Protein AF-A0A183P5E8-F1 (afdb_monomer_lite)

Foldseek 3Di:
DPPDQQQVQFDQPDPVHHRATEHEDEAPCVVQVDPNVVVPPRHDYYHYYYHPDPPPVDDPPDDPPPVPD

Organism: NCBI:txid31246

Sequence (69 aa):
MTNVSLRLYIETDDTEYPGLKRLKLQGKDLENVPAELFMLRELQVLDMSPERQPSLTYKLLELPSDIGK

Secondary structure (DSSP, 8-state):
-----GGGGEES--SSSTTS-EEEEEGGGGTT--GGGGG-TT--EEEEE-------S---SS--TTTT-

Radius of gyration: 18.8 Å; chains: 1; bounding box: 33×34×47 Å

pLDDT: mean 83.1, std 12.98, range [44.94, 96.94]

Structure (mmCIF, N/CA/C/O backbone):
data_AF-A0A183P5E8-F1
#
_entry.id   AF-A0A183P5E8-F1
#
loop_
_atom_site.group_PDB
_atom_site.id
_atom_site.type_symbol
_atom_site.label_atom_id
_atom_site.label_alt_id
_atom_site.label_comp_id
_atom_site.label_asym_id
_atom_site.label_entity_id
_atom_site.label_seq_id
_atom_site.pdbx_PDB_ins_code
_atom_site.Cartn_x
_atom_site.Cartn_y
_atom_site.Cartn_z
_atom_site.occupancy
_atom_site.B_iso_or_equiv
_atom_site.auth_seq_id
_atom_site.auth_comp_id
_atom_site.auth_asym_id
_atom_site.auth_atom_id
_atom_site.pdbx_PDB_model_num
ATOM 1 N N . MET A 1 1 ? 8.383 -15.657 7.556 1.00 44.94 1 MET A N 1
ATOM 2 C CA . MET A 1 1 ? 8.145 -14.208 7.394 1.00 44.94 1 MET A CA 1
ATOM 3 C C . MET A 1 1 ? 7.585 -13.705 8.707 1.00 44.94 1 MET A C 1
ATOM 5 O O . MET A 1 1 ? 6.616 -14.274 9.193 1.00 44.94 1 MET A O 1
ATOM 9 N N . THR A 1 2 ? 8.280 -12.779 9.359 1.00 47.50 2 THR A N 1
ATOM 10 C CA . THR A 1 2 ? 7.888 -12.235 10.665 1.00 47.50 2 THR A CA 1
ATOM 11 C C . THR A 1 2 ? 6.532 -11.552 10.538 1.00 47.50 2 THR A C 1
ATOM 13 O O . THR A 1 2 ? 6.365 -10.665 9.708 1.00 47.50 2 THR A O 1
ATOM 16 N N . ASN A 1 3 ? 5.561 -12.019 11.318 1.00 60.53 3 ASN A N 1
ATOM 17 C CA . ASN A 1 3 ? 4.183 -11.539 11.330 1.00 60.53 3 ASN A CA 1
ATOM 18 C C . ASN A 1 3 ? 4.143 -10.196 12.081 1.00 60.53 3 ASN A C 1
ATOM 20 O O . ASN A 1 3 ? 3.886 -10.150 13.282 1.00 60.53 3 ASN A O 1
ATOM 24 N N . VAL A 1 4 ? 4.558 -9.123 11.408 1.00 72.12 4 VAL A N 1
ATOM 25 C CA . VAL A 1 4 ? 4.502 -7.762 11.952 1.00 72.12 4 VAL A CA 1
ATOM 26 C C . VAL A 1 4 ? 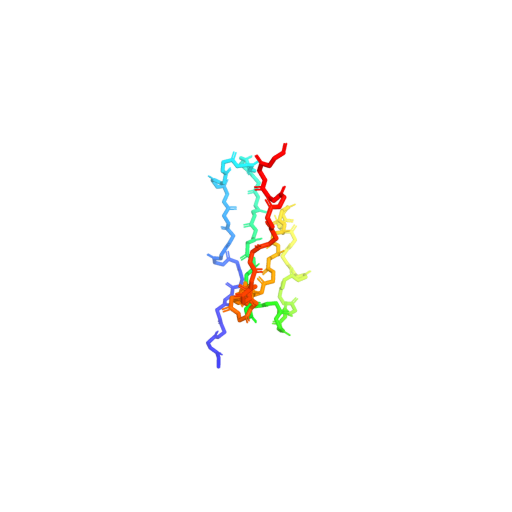3.148 -7.170 11.568 1.00 72.12 4 VAL A C 1
ATOM 28 O O . VAL A 1 4 ? 2.793 -7.170 10.393 1.00 72.12 4 VAL A O 1
ATOM 31 N N . SER A 1 5 ? 2.387 -6.703 12.562 1.00 87.12 5 SER A N 1
ATOM 32 C CA . SER A 1 5 ? 1.049 -6.132 12.355 1.00 87.12 5 SER A CA 1
ATOM 33 C C . SER A 1 5 ? 1.118 -4.851 11.526 1.00 87.12 5 SER A C 1
ATOM 35 O O . SER A 1 5 ? 1.924 -3.961 11.816 1.00 87.12 5 SER A O 1
ATOM 37 N N . LEU A 1 6 ? 0.217 -4.724 10.545 1.00 88.62 6 LEU A N 1
ATOM 38 C CA . LEU A 1 6 ? 0.124 -3.535 9.687 1.00 88.62 6 LEU A CA 1
ATOM 39 C C . LEU A 1 6 ? -0.166 -2.243 10.463 1.00 88.62 6 LEU A C 1
ATOM 41 O O . LEU A 1 6 ? 0.178 -1.156 10.005 1.00 88.62 6 LEU A O 1
ATOM 45 N N . ARG A 1 7 ? -0.755 -2.345 11.660 1.00 90.94 7 ARG A N 1
ATOM 46 C CA . ARG A 1 7 ? -1.064 -1.189 12.518 1.00 90.94 7 ARG A CA 1
ATOM 47 C C . ARG A 1 7 ? 0.164 -0.385 12.923 1.00 90.94 7 ARG A C 1
ATOM 49 O O . ARG A 1 7 ? 0.041 0.805 13.189 1.00 90.94 7 ARG A O 1
ATOM 56 N N . LEU A 1 8 ? 1.328 -1.029 12.978 1.00 90.44 8 LEU A N 1
ATOM 57 C CA . LEU A 1 8 ? 2.588 -0.382 13.348 1.00 90.44 8 LEU A CA 1
ATOM 58 C C . LEU A 1 8 ? 3.118 0.556 12.257 1.00 90.44 8 LEU A C 1
ATOM 60 O O . LEU A 1 8 ? 3.988 1.371 12.540 1.00 90.44 8 LEU A O 1
ATOM 64 N N . TYR A 1 9 ? 2.588 0.449 11.038 1.00 90.88 9 TYR A N 1
ATOM 65 C CA . TYR A 1 9 ? 2.978 1.257 9.883 1.00 90.88 9 TYR A CA 1
ATOM 66 C C . TYR A 1 9 ? 1.953 2.351 9.551 1.00 90.88 9 TYR A C 1
ATOM 68 O O . TYR A 1 9 ? 2.044 2.972 8.495 1.00 90.88 9 TYR A O 1
ATOM 76 N N . ILE A 1 10 ? 0.955 2.572 10.417 1.00 94.06 10 IL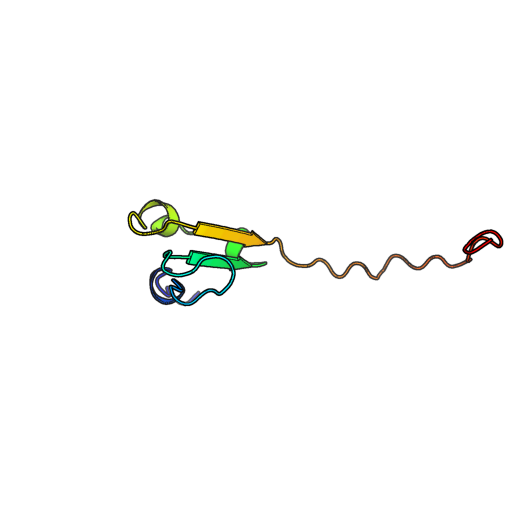E A N 1
ATOM 77 C CA . ILE A 1 10 ? -0.009 3.659 10.236 1.00 94.06 10 ILE A CA 1
ATOM 78 C C . ILE A 1 10 ? 0.626 4.977 10.691 1.00 94.06 10 ILE A C 1
ATOM 80 O O . ILE A 1 10 ? 0.966 5.142 11.861 1.00 94.06 10 ILE A O 1
ATOM 84 N N . GLU A 1 11 ? 0.724 5.921 9.765 1.00 94.56 11 GLU A N 1
ATOM 85 C CA . GLU A 1 11 ? 1.212 7.285 9.958 1.00 94.56 11 GLU A CA 1
ATOM 86 C C . GLU A 1 11 ? 0.029 8.246 10.161 1.00 94.56 11 GLU A C 1
ATOM 88 O O . GLU A 1 11 ? -1.063 8.029 9.629 1.00 94.56 11 GLU A O 1
ATOM 93 N N . THR A 1 12 ? 0.229 9.315 10.937 1.00 93.88 12 THR A N 1
ATOM 94 C CA . THR A 1 12 ? -0.801 10.355 11.184 1.00 93.88 12 THR A CA 1
ATOM 95 C C . THR A 1 12 ? -0.309 11.784 10.958 1.00 93.88 12 THR A C 1
ATOM 97 O O . THR A 1 12 ? -1.096 12.729 10.973 1.00 93.88 12 THR A O 1
ATOM 100 N N . ASP A 1 13 ? 0.997 11.946 10.779 1.00 92.81 13 ASP A N 1
ATOM 101 C CA . ASP A 1 13 ? 1.734 13.197 10.617 1.00 92.81 13 ASP A CA 1
ATOM 102 C C . ASP A 1 13 ? 2.202 13.419 9.168 1.00 92.81 13 ASP A C 1
ATOM 104 O O . ASP A 1 13 ? 3.111 14.205 8.908 1.00 92.81 13 ASP A O 1
ATOM 108 N N . ASP A 1 14 ? 1.554 12.750 8.214 1.00 90.88 14 ASP A N 1
ATOM 109 C CA . ASP A 1 14 ? 1.830 12.913 6.792 1.00 90.88 14 ASP A CA 1
ATOM 110 C C . ASP A 1 14 ? 1.473 14.334 6.315 1.00 90.88 14 ASP A C 1
ATOM 112 O O . ASP A 1 14 ? 0.388 14.856 6.586 1.00 90.88 14 ASP A O 1
ATOM 116 N N . THR A 1 15 ? 2.397 14.975 5.598 1.00 92.56 15 THR A N 1
ATOM 117 C CA . THR A 1 15 ? 2.230 16.356 5.125 1.00 92.56 15 THR A CA 1
ATOM 118 C C . THR A 1 15 ? 1.187 16.503 4.018 1.00 92.56 15 THR A C 1
ATOM 120 O O . THR A 1 15 ? 0.591 17.571 3.893 1.00 92.56 15 THR A O 1
ATOM 123 N N . GLU A 1 16 ? 0.981 15.467 3.203 1.00 93.06 16 GLU A N 1
ATOM 124 C CA . GLU A 1 16 ? -0.039 15.439 2.148 1.00 93.06 16 GLU A CA 1
ATOM 125 C C . GLU A 1 16 ? -1.422 15.103 2.726 1.00 93.06 16 GLU A C 1
ATOM 127 O O . GLU A 1 16 ? -2.436 15.592 2.223 1.00 93.06 16 GLU A O 1
ATOM 132 N N . TYR A 1 17 ? -1.460 14.340 3.826 1.00 92.38 17 TYR A N 1
ATOM 133 C CA . TYR A 1 17 ? -2.684 13.923 4.519 1.00 92.38 17 TYR A CA 1
ATOM 134 C C . TYR A 1 17 ? -2.696 14.276 6.024 1.00 92.38 17 TYR A C 1
ATOM 136 O O . TYR A 1 17 ? -2.784 13.374 6.866 1.00 92.38 17 TYR A O 1
ATOM 144 N N . PRO A 1 18 ? -2.673 15.570 6.409 1.00 92.69 18 PRO A N 1
ATOM 145 C CA . PRO A 1 18 ? -2.543 15.962 7.810 1.00 92.69 18 PRO A CA 1
ATOM 146 C C . PRO A 1 18 ? -3.690 15.446 8.685 1.00 92.69 18 PRO A C 1
ATOM 148 O O . PRO A 1 18 ? -4.864 15.720 8.426 1.00 92.69 18 PRO A O 1
ATOM 151 N N . GLY A 1 19 ? -3.349 14.728 9.757 1.00 93.50 19 GLY A N 1
ATOM 152 C CA . GLY A 1 19 ? -4.313 14.223 10.737 1.00 93.50 19 GLY A CA 1
ATOM 153 C C . GLY A 1 19 ? -5.122 13.006 10.278 1.00 93.50 19 GLY A C 1
ATOM 154 O O . GLY A 1 19 ? -5.965 12.529 11.041 1.00 93.50 19 GLY A O 1
ATOM 155 N N . LEU A 1 20 ? -4.874 12.487 9.072 1.00 96.94 20 LEU A N 1
ATOM 156 C CA . LEU A 1 20 ? -5.482 11.248 8.597 1.00 96.94 20 LEU A CA 1
ATOM 157 C C . LEU A 1 20 ? -4.601 10.049 8.930 1.00 96.94 20 LEU A C 1
ATOM 159 O O . LEU A 1 20 ? -3.379 10.120 8.870 1.00 96.94 20 LEU A O 1
ATOM 163 N N . LYS A 1 21 ? -5.237 8.917 9.233 1.00 96.44 21 LYS A N 1
ATOM 164 C CA . LYS A 1 21 ? -4.549 7.635 9.418 1.00 96.44 21 LYS A CA 1
ATOM 165 C C . LYS A 1 21 ? -4.204 7.031 8.064 1.00 96.44 21 LYS A C 1
ATOM 167 O O . LYS A 1 21 ? -5.092 6.531 7.363 1.00 96.44 21 LYS A O 1
ATOM 172 N N . ARG A 1 22 ? -2.925 7.079 7.712 1.00 95.62 22 ARG A N 1
ATOM 173 C CA . ARG A 1 22 ? -2.387 6.636 6.429 1.00 95.62 22 ARG A CA 1
ATOM 174 C C . ARG A 1 22 ? -1.555 5.372 6.585 1.00 95.62 22 ARG A C 1
ATOM 176 O O . ARG A 1 22 ? -0.753 5.274 7.498 1.00 95.62 22 ARG A O 1
ATOM 183 N N .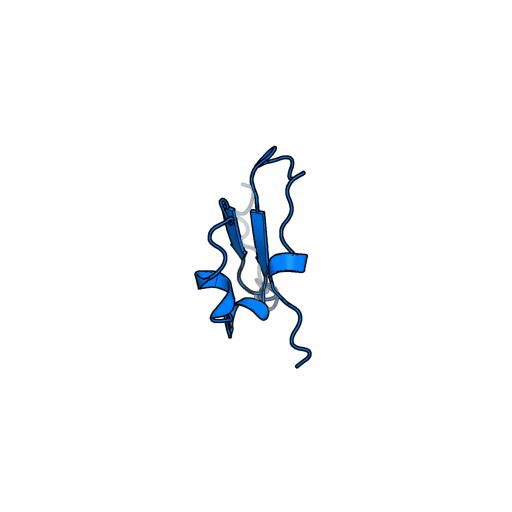 LEU A 1 23 ? -1.697 4.435 5.655 1.00 94.69 23 LEU A N 1
ATOM 184 C CA . LEU A 1 23 ? -0.829 3.267 5.526 1.00 94.69 23 LEU A CA 1
ATOM 185 C C . LEU A 1 23 ? -0.215 3.273 4.134 1.00 94.69 23 LEU A C 1
ATOM 187 O O . LEU A 1 23 ? -0.931 3.375 3.135 1.00 94.69 23 LEU A O 1
ATOM 191 N N . LYS A 1 24 ? 1.107 3.133 4.085 1.00 91.19 24 LYS A N 1
ATOM 192 C CA . LYS A 1 24 ? 1.866 3.028 2.845 1.00 91.19 24 LYS A CA 1
ATOM 193 C C . LYS A 1 24 ? 2.349 1.596 2.653 1.00 91.19 24 LYS A C 1
ATOM 195 O O . LYS A 1 24 ? 3.076 1.076 3.492 1.00 91.19 24 LYS A O 1
ATOM 200 N N . LEU A 1 25 ? 1.971 0.980 1.539 1.00 88.88 25 LEU A N 1
ATOM 201 C CA . LEU A 1 25 ? 2.460 -0.330 1.115 1.00 88.88 25 LEU A CA 1
ATOM 202 C C . LEU A 1 25 ? 3.266 -0.164 -0.170 1.00 88.88 25 LEU A C 1
ATOM 204 O O . LEU A 1 25 ? 2.811 0.471 -1.127 1.00 88.88 25 LEU A O 1
ATOM 208 N N . GLN A 1 26 ? 4.474 -0.720 -0.197 1.00 86.00 26 GLN A N 1
ATOM 209 C CA . GLN A 1 26 ? 5.361 -0.594 -1.346 1.00 86.00 26 GLN A CA 1
ATOM 210 C C . GLN A 1 26 ? 5.925 -1.940 -1.776 1.00 86.00 26 GLN A C 1
ATOM 212 O O . GLN A 1 26 ? 6.295 -2.785 -0.967 1.00 86.00 26 GLN A O 1
ATOM 217 N N . GLY A 1 27 ? 6.077 -2.105 -3.083 1.00 81.56 27 GLY A N 1
ATOM 218 C CA . GLY A 1 27 ? 6.875 -3.188 -3.622 1.00 81.56 27 GLY A CA 1
ATOM 219 C C . GLY A 1 27 ? 6.364 -4.577 -3.299 1.00 81.56 27 GLY A C 1
ATOM 220 O O . GLY A 1 27 ? 5.240 -4.931 -3.650 1.00 81.56 27 GLY A O 1
ATOM 221 N N . LYS A 1 28 ? 7.233 -5.366 -2.665 1.00 71.62 28 LYS A N 1
ATOM 222 C CA . LYS A 1 28 ? 7.001 -6.780 -2.354 1.00 71.62 28 LYS A CA 1
ATOM 223 C C . LYS A 1 28 ? 5.827 -6.995 -1.401 1.00 71.62 28 LYS A C 1
ATOM 225 O O . LYS A 1 28 ? 5.212 -8.056 -1.438 1.00 71.62 28 LYS A O 1
ATOM 230 N N . ASP A 1 29 ? 5.459 -5.979 -0.620 1.00 70.69 29 ASP A N 1
ATOM 231 C CA . ASP A 1 29 ? 4.307 -6.041 0.287 1.00 70.69 29 ASP A CA 1
ATOM 232 C C . ASP A 1 29 ? 2.969 -6.133 -0.467 1.00 70.69 29 ASP A C 1
ATOM 234 O O . ASP A 1 29 ? 1.964 -6.571 0.093 1.00 70.69 29 ASP A O 1
ATOM 238 N N . LEU A 1 30 ? 2.949 -5.761 -1.753 1.00 73.25 30 LEU A N 1
ATOM 239 C CA . LEU A 1 30 ? 1.770 -5.877 -2.613 1.00 73.25 30 LEU A CA 1
ATOM 240 C C . LEU A 1 30 ? 1.646 -7.244 -3.301 1.00 73.25 30 LEU A C 1
ATOM 242 O O . LEU A 1 30 ? 0.570 -7.554 -3.807 1.00 73.25 30 LEU A O 1
ATOM 246 N N . GLU A 1 31 ? 2.699 -8.072 -3.318 1.00 78.31 31 GLU A N 1
ATOM 247 C CA . GLU A 1 31 ? 2.634 -9.426 -3.895 1.00 78.31 31 GLU A CA 1
ATOM 248 C C . GLU A 1 31 ? 1.685 -10.320 -3.084 1.00 78.31 31 GLU A C 1
ATOM 250 O O . GLU A 1 31 ? 0.958 -11.138 -3.643 1.00 78.31 31 GLU A O 1
ATOM 255 N N . ASN A 1 32 ? 1.649 -10.118 -1.763 1.00 78.00 32 ASN A N 1
ATOM 256 C CA . ASN A 1 32 ? 0.741 -10.797 -0.845 1.00 78.00 32 ASN A CA 1
ATOM 257 C C . ASN A 1 32 ? 0.196 -9.804 0.187 1.00 78.00 32 ASN A C 1
ATOM 259 O O . ASN A 1 32 ? 0.673 -9.745 1.320 1.00 78.00 32 ASN A O 1
ATOM 263 N N . VAL A 1 33 ? -0.827 -9.038 -0.202 1.00 81.69 33 VAL A N 1
ATOM 264 C CA . VAL A 1 33 ? -1.501 -8.105 0.710 1.00 81.69 33 VAL A CA 1
ATOM 265 C C . VAL A 1 33 ? -2.182 -8.894 1.842 1.00 81.69 33 VAL A C 1
ATOM 267 O O . VAL A 1 33 ? -3.070 -9.708 1.569 1.00 81.69 33 VAL A O 1
ATOM 270 N N . PRO A 1 34 ? -1.801 -8.692 3.117 1.00 84.81 34 PRO A N 1
ATOM 271 C CA . PRO A 1 34 ? -2.323 -9.497 4.214 1.00 84.81 34 PRO A CA 1
ATOM 272 C C . PRO A 1 34 ? -3.790 -9.155 4.504 1.00 84.81 34 PRO A C 1
ATOM 274 O O . PRO A 1 34 ? -4.194 -7.993 4.485 1.00 84.81 34 PRO A O 1
ATOM 277 N N . ALA A 1 35 ? -4.584 -10.171 4.858 1.00 88.12 35 ALA A N 1
ATOM 278 C CA . ALA A 1 35 ? -6.011 -10.010 5.160 1.00 88.12 35 ALA A CA 1
ATOM 279 C C . ALA A 1 35 ? -6.291 -9.014 6.306 1.00 88.12 35 ALA A C 1
ATOM 281 O O . ALA A 1 35 ? -7.361 -8.409 6.344 1.00 88.12 35 ALA A O 1
ATOM 282 N N . GLU A 1 36 ? -5.323 -8.808 7.211 1.00 90.62 36 GLU A N 1
ATOM 283 C CA . GLU A 1 36 ? -5.380 -7.795 8.274 1.00 90.62 36 GLU A CA 1
ATOM 284 C C . GLU A 1 36 ? -5.650 -6.386 7.726 1.00 90.62 36 GLU A C 1
ATOM 286 O O . GLU A 1 36 ? -6.337 -5.619 8.394 1.00 90.62 36 GLU A O 1
ATOM 291 N N . LEU A 1 37 ? -5.194 -6.057 6.509 1.00 90.38 37 LEU A N 1
ATOM 292 C CA . LEU A 1 37 ? -5.433 -4.751 5.884 1.00 90.38 37 LEU A CA 1
ATOM 293 C C . LEU A 1 37 ? -6.927 -4.405 5.863 1.00 90.38 37 LEU A C 1
ATOM 295 O O . LEU A 1 37 ? -7.325 -3.300 6.223 1.00 90.38 37 LEU A O 1
ATOM 299 N N . PHE A 1 38 ? -7.763 -5.379 5.503 1.00 89.44 38 PHE A N 1
ATOM 300 C CA . PHE A 1 38 ? -9.214 -5.212 5.411 1.00 89.44 38 PHE A CA 1
ATOM 301 C C . PHE A 1 38 ? -9.899 -5.124 6.786 1.00 89.44 38 PHE A C 1
ATOM 303 O O . PHE A 1 38 ? -11.089 -4.822 6.871 1.00 89.44 38 PHE A O 1
ATOM 310 N N . MET A 1 39 ? -9.156 -5.364 7.870 1.00 93.50 39 MET A N 1
ATOM 311 C CA . MET A 1 39 ? -9.622 -5.247 9.253 1.00 93.50 39 MET A CA 1
ATOM 312 C C . MET A 1 39 ? -9.269 -3.888 9.886 1.00 93.50 39 MET A C 1
ATOM 314 O O . MET A 1 39 ? -9.761 -3.587 10.978 1.00 93.50 39 MET A O 1
ATOM 318 N N . LEU A 1 40 ? -8.456 -3.056 9.222 1.00 94.31 40 LEU A N 1
ATOM 319 C CA . LEU A 1 40 ? -8.050 -1.723 9.686 1.00 94.31 40 LEU A CA 1
ATOM 320 C C . LEU A 1 40 ? -9.161 -0.688 9.452 1.00 94.31 40 LEU A C 1
ATOM 322 O O . LEU A 1 40 ? -9.113 0.117 8.527 1.00 94.31 40 LEU A O 1
ATOM 326 N N . ARG A 1 41 ? -10.192 -0.703 10.302 1.00 94.19 41 ARG A N 1
ATOM 327 C CA . ARG A 1 41 ? -11.352 0.209 10.197 1.00 94.19 41 ARG A CA 1
ATOM 328 C C . ARG A 1 41 ? -11.008 1.675 10.444 1.00 94.19 41 ARG A C 1
ATOM 330 O O . ARG A 1 41 ? -11.781 2.557 10.091 1.00 94.19 41 ARG A O 1
ATOM 337 N N . GLU A 1 42 ? -9.894 1.922 11.113 1.00 93.75 42 GLU A N 1
ATOM 338 C CA . GLU A 1 42 ? -9.374 3.249 11.391 1.00 93.75 42 GLU A CA 1
ATOM 339 C C . GLU A 1 42 ? -8.624 3.863 10.208 1.00 93.75 42 GLU A C 1
ATOM 341 O O . GLU A 1 42 ? -8.345 5.058 10.247 1.00 93.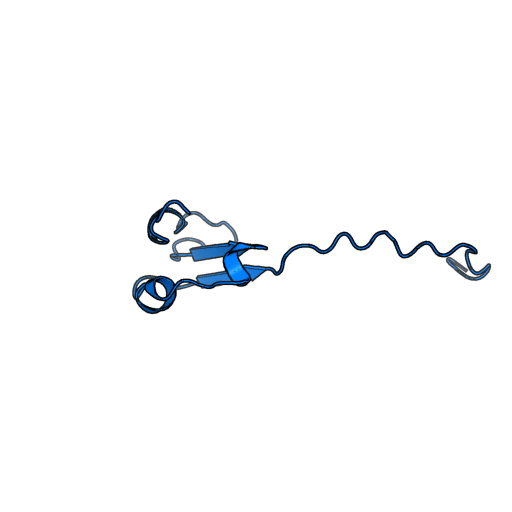75 42 GLU A O 1
ATOM 346 N N . LEU A 1 43 ? -8.270 3.064 9.197 1.00 96.38 43 LEU A N 1
ATOM 347 C CA . LEU A 1 43 ? -7.483 3.518 8.063 1.00 96.38 43 LEU A CA 1
ATOM 348 C C . LEU A 1 43 ? -8.316 4.434 7.161 1.00 96.38 43 LEU A C 1
ATOM 350 O O . LEU A 1 43 ? -9.423 4.083 6.758 1.00 96.38 43 LEU A O 1
ATOM 354 N N . GLN A 1 44 ? -7.776 5.608 6.841 1.00 96.69 44 GLN A N 1
ATOM 355 C CA . GLN A 1 44 ? -8.449 6.619 6.019 1.00 96.69 44 GLN A CA 1
ATOM 356 C C . GLN A 1 44 ? -7.764 6.807 4.667 1.00 96.69 44 GLN A C 1
ATOM 358 O O . GLN A 1 44 ? -8.427 7.150 3.691 1.00 96.69 44 GLN A O 1
ATOM 363 N N . VAL A 1 45 ? -6.452 6.568 4.604 1.00 96.00 45 VAL A N 1
ATOM 364 C CA . VAL A 1 45 ? -5.658 6.682 3.380 1.00 96.00 45 VAL A CA 1
ATOM 365 C C . VAL A 1 45 ? -4.834 5.413 3.204 1.00 96.00 45 VAL A C 1
ATOM 367 O O . VAL A 1 45 ? -4.087 5.020 4.098 1.00 96.00 45 VAL A O 1
ATOM 370 N N . LEU A 1 46 ? -4.962 4.778 2.042 1.00 93.81 46 LEU A N 1
ATOM 371 C CA . LEU A 1 46 ? -4.145 3.639 1.640 1.00 93.81 46 LEU A CA 1
ATOM 372 C C . LEU A 1 46 ? -3.351 4.028 0.393 1.00 93.81 46 LEU A C 1
ATOM 374 O O . LEU A 1 46 ? -3.923 4.186 -0.684 1.00 93.81 46 LEU A O 1
ATOM 378 N N . ASP A 1 47 ? -2.042 4.179 0.554 1.00 91.06 47 ASP A N 1
ATOM 379 C CA . ASP A 1 47 ? -1.110 4.451 -0.537 1.00 91.06 47 ASP A CA 1
ATOM 380 C C . ASP A 1 47 ? -0.423 3.140 -0.938 1.00 91.06 47 ASP A C 1
ATOM 382 O O . ASP A 1 47 ? 0.255 2.510 -0.124 1.00 91.06 47 ASP A O 1
ATOM 386 N N . MET A 1 48 ? -0.637 2.704 -2.181 1.00 88.12 48 MET A N 1
ATOM 387 C CA . MET A 1 48 ? -0.066 1.474 -2.726 1.00 88.12 48 MET A CA 1
ATOM 388 C C . MET A 1 48 ? 0.786 1.792 -3.944 1.00 88.12 48 MET A C 1
ATOM 390 O O . MET A 1 48 ? 0.286 2.251 -4.971 1.00 88.12 48 MET A O 1
ATOM 394 N N . SER A 1 49 ? 2.075 1.479 -3.846 1.00 83.75 49 SER A N 1
ATOM 395 C CA . SER A 1 49 ? 3.028 1.668 -4.935 1.00 83.75 49 SER A CA 1
ATOM 396 C C . SER A 1 49 ? 3.662 0.329 -5.326 1.00 83.75 49 SER A C 1
ATOM 398 O O . SER A 1 49 ? 4.223 -0.340 -4.454 1.00 83.75 49 SER A O 1
ATOM 400 N N . PRO A 1 50 ? 3.594 -0.100 -6.603 1.00 78.94 50 PRO A N 1
ATOM 401 C CA . PRO A 1 50 ? 4.207 -1.354 -7.044 1.00 78.94 50 PRO A CA 1
ATOM 402 C C . PRO A 1 50 ? 5.722 -1.347 -6.829 1.00 78.94 50 PRO A C 1
ATOM 404 O O . PRO A 1 50 ? 6.333 -0.293 -6.635 1.00 78.94 50 PRO A O 1
ATOM 407 N N . GLU A 1 51 ? 6.356 -2.524 -6.891 1.00 75.12 51 GLU A N 1
ATOM 408 C CA . GLU A 1 51 ? 7.820 -2.578 -6.815 1.00 75.12 51 GLU A CA 1
ATOM 409 C C . GLU A 1 51 ? 8.350 -1.779 -7.985 1.00 75.12 51 GLU A C 1
ATOM 411 O O . GLU A 1 51 ? 7.938 -1.988 -9.130 1.00 75.12 51 GLU A O 1
ATOM 416 N N . ARG A 1 52 ? 9.220 -0.814 -7.682 1.00 69.62 52 ARG A N 1
ATOM 417 C CA . ARG A 1 52 ? 9.866 -0.028 -8.714 1.00 69.62 52 ARG A CA 1
ATOM 418 C C . ARG A 1 52 ? 10.757 -0.985 -9.491 1.00 69.62 52 ARG A C 1
ATOM 420 O O . ARG A 1 52 ? 11.909 -1.205 -9.129 1.00 69.62 52 ARG A O 1
ATOM 427 N N . GLN A 1 53 ? 10.200 -1.564 -10.549 1.00 64.94 53 GLN A N 1
ATOM 428 C CA . GLN A 1 53 ? 10.950 -2.321 -11.531 1.00 64.94 53 GLN A CA 1
ATOM 429 C C . GLN A 1 53 ? 12.072 -1.392 -12.006 1.00 64.94 53 GLN A C 1
ATOM 431 O O . GLN A 1 53 ? 11.782 -0.252 -12.395 1.00 64.94 53 GLN A O 1
ATOM 436 N N . PRO A 1 54 ? 13.349 -1.799 -11.920 1.00 61.06 54 PRO A N 1
ATOM 437 C CA . PRO A 1 54 ? 14.427 -0.988 -12.449 1.00 61.06 54 PRO A CA 1
ATOM 438 C C . PRO A 1 54 ? 14.149 -0.770 -13.935 1.00 61.06 54 PRO A C 1
ATOM 440 O O . PRO A 1 54 ? 14.243 -1.689 -14.743 1.00 61.06 54 PRO A O 1
ATOM 443 N N . SER A 1 55 ? 13.797 0.456 -14.312 1.00 61.38 55 SER A N 1
ATOM 444 C CA . SER A 1 55 ? 13.407 0.825 -15.675 1.00 61.38 55 SER A CA 1
ATOM 445 C C . SER A 1 55 ? 14.580 0.828 -16.669 1.00 61.38 55 SER A C 1
ATOM 447 O O . SER A 1 55 ? 14.537 1.527 -17.673 1.00 61.38 55 SER A O 1
ATOM 449 N N . LEU A 1 56 ? 15.677 0.120 -16.388 1.00 55.53 56 LEU A N 1
ATOM 450 C CA . LEU A 1 56 ? 16.992 0.435 -16.955 1.00 55.53 56 LEU A CA 1
ATOM 451 C C . LEU A 1 56 ? 17.755 -0.768 -17.516 1.00 55.53 56 LEU A C 1
ATOM 453 O O . LEU A 1 56 ? 18.980 -0.822 -17.450 1.00 55.53 56 LEU A O 1
ATOM 457 N N . THR A 1 57 ? 17.059 -1.692 -18.176 1.00 54.53 57 THR A N 1
ATOM 458 C CA . THR A 1 57 ? 17.672 -2.389 -19.328 1.00 54.53 57 THR A CA 1
ATOM 459 C C . THR A 1 57 ? 17.196 -1.859 -20.675 1.00 54.53 57 THR A C 1
ATOM 461 O O . THR A 1 57 ? 17.697 -2.301 -21.704 1.00 54.53 57 THR A O 1
ATOM 464 N N . TYR A 1 58 ? 16.310 -0.858 -20.701 1.00 56.88 58 TYR A N 1
ATOM 465 C CA . TYR A 1 58 ? 16.037 -0.118 -21.929 1.00 56.88 58 TYR A CA 1
ATOM 466 C C . TYR A 1 58 ? 17.158 0.895 -22.166 1.00 56.88 58 TYR A C 1
ATOM 468 O O . TYR A 1 58 ? 17.156 2.004 -21.637 1.00 56.88 58 TYR A O 1
ATOM 476 N N . LYS A 1 59 ? 18.157 0.480 -22.943 1.00 67.75 59 LYS A N 1
ATOM 477 C CA . LYS A 1 59 ? 19.127 1.387 -23.552 1.00 67.75 59 LYS A CA 1
ATOM 478 C C . LYS A 1 59 ? 18.644 1.672 -24.968 1.00 67.75 59 LYS A C 1
ATOM 480 O O . LYS A 1 59 ? 18.545 0.742 -25.765 1.00 67.75 59 LYS A O 1
ATOM 485 N N . LEU A 1 60 ? 18.372 2.935 -25.298 1.00 72.69 60 LEU A N 1
ATOM 486 C CA . LEU A 1 60 ? 18.434 3.336 -26.701 1.00 72.69 60 LEU A CA 1
ATOM 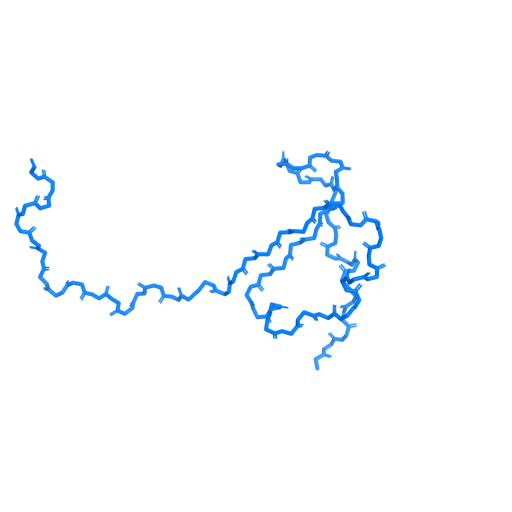487 C C . LEU A 1 60 ? 19.911 3.274 -27.094 1.00 72.69 60 LEU A C 1
ATOM 489 O O . LEU A 1 60 ? 20.715 4.060 -26.600 1.00 72.69 60 LEU A O 1
ATOM 493 N N . LEU A 1 61 ? 20.274 2.292 -27.921 1.00 79.75 61 LEU A N 1
ATOM 494 C CA . LEU A 1 61 ? 21.636 2.170 -28.451 1.00 79.75 61 LEU A CA 1
ATOM 495 C C . LEU A 1 61 ? 21.988 3.349 -29.368 1.00 79.75 61 LEU A C 1
ATOM 497 O O . LEU A 1 61 ? 23.159 3.682 -29.512 1.00 79.75 61 LEU A O 1
ATOM 501 N N . GLU A 1 62 ? 20.971 4.004 -29.928 1.00 85.06 62 GLU A N 1
ATOM 502 C CA . GLU A 1 62 ? 21.098 5.176 -30.782 1.00 85.06 62 GLU A CA 1
ATOM 503 C C . GLU A 1 62 ? 20.100 6.246 -30.342 1.00 85.06 62 GLU A C 1
ATOM 505 O O . GLU A 1 62 ? 18.932 5.950 -30.095 1.00 85.06 62 GLU A O 1
ATOM 510 N N . LEU A 1 63 ? 20.562 7.490 -30.226 1.00 87.19 63 LEU A N 1
ATOM 511 C CA . LEU A 1 63 ? 19.727 8.638 -29.887 1.00 87.19 63 LEU A CA 1
ATOM 512 C C . LEU A 1 63 ? 19.248 9.299 -31.193 1.00 87.19 63 LEU A C 1
ATOM 514 O O . LEU A 1 63 ? 20.101 9.743 -31.965 1.00 87.19 63 LEU A O 1
ATOM 518 N N . PRO A 1 64 ? 17.931 9.388 -31.467 1.00 89.50 64 PRO A N 1
ATOM 519 C CA . PRO A 1 64 ? 17.428 10.104 -32.635 1.00 89.50 64 PRO A CA 1
ATOM 520 C C . PRO A 1 64 ? 17.965 11.535 -32.686 1.00 89.50 64 PRO A C 1
ATOM 522 O O . PRO A 1 64 ? 17.933 12.257 -31.689 1.00 89.50 64 PRO A O 1
ATOM 525 N N . SER A 1 65 ? 18.426 11.958 -33.862 1.00 91.81 65 SER A N 1
ATOM 526 C CA . SER A 1 65 ? 19.047 13.272 -34.078 1.00 91.81 65 SER A CA 1
ATOM 527 C C . SER A 1 65 ? 18.097 14.455 -33.871 1.00 91.81 65 SER A C 1
ATOM 529 O O . SER A 1 65 ? 18.554 15.596 -33.859 1.00 91.81 65 SER A O 1
ATOM 531 N N . ASP A 1 66 ? 16.799 14.196 -33.721 1.00 90.25 66 ASP A N 1
ATOM 532 C CA . ASP A 1 66 ? 15.752 15.205 -33.567 1.00 90.25 66 ASP A CA 1
ATOM 533 C C . ASP A 1 66 ? 15.309 15.404 -32.110 1.00 90.25 66 ASP A C 1
ATOM 535 O O . ASP A 1 66 ? 14.434 16.217 -31.834 1.00 90.25 66 ASP A O 1
ATOM 539 N N . ILE A 1 67 ? 15.926 14.709 -31.148 1.00 85.31 67 ILE A N 1
ATOM 540 C CA . ILE A 1 67 ? 15.697 14.995 -29.728 1.00 85.31 67 ILE A CA 1
ATOM 541 C C . ILE A 1 67 ? 16.252 16.385 -29.393 1.00 85.31 67 ILE A C 1
ATOM 543 O O . ILE A 1 67 ? 17.445 16.642 -29.539 1.00 85.31 67 ILE A O 1
ATOM 547 N N . GLY A 1 68 ? 15.381 17.269 -28.903 1.00 80.44 68 GLY A N 1
ATOM 548 C CA . GLY A 1 68 ? 15.748 18.629 -28.500 1.00 80.44 68 GLY A CA 1
ATOM 549 C C . GLY A 1 68 ? 15.882 19.634 -29.650 1.00 80.44 68 GLY A C 1
ATOM 550 O O . GLY A 1 68 ? 16.332 20.751 -29.397 1.00 80.44 68 GLY A O 1
ATOM 551 N N . LYS A 1 69 ? 15.506 19.257 -30.878 1.00 73.19 69 LYS A N 1
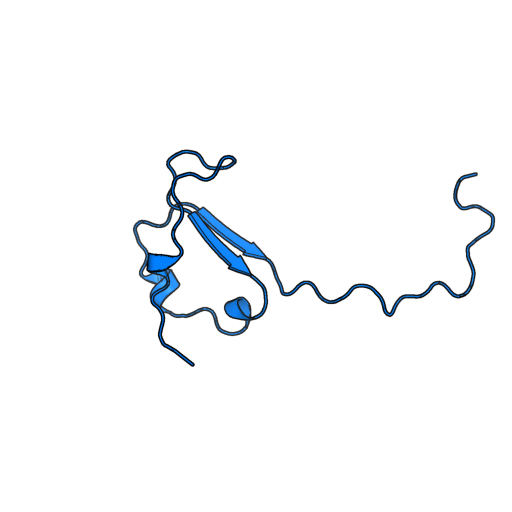ATOM 552 C CA . LYS A 1 69 ? 15.206 20.200 -31.966 1.00 73.19 69 LYS A CA 1
ATOM 553 C C . LYS A 1 69 ? 13.736 20.605 -31.927 1.00 73.19 69 LYS A C 1
ATOM 555 O O . LYS A 1 69 ? 13.457 21.743 -32.358 1.00 73.19 69 LYS A O 1
#